Protein AF-A0A7J8PJY9-F1 (afdb_monomer)

Structure (mmCIF, N/CA/C/O backbone):
data_AF-A0A7J8PJY9-F1
#
_entry.id   AF-A0A7J8PJY9-F1
#
loop_
_atom_site.group_PDB
_atom_site.id
_atom_site.type_symbol
_atom_site.label_atom_id
_atom_site.label_alt_id
_atom_site.label_comp_id
_atom_site.label_asym_id
_atom_site.label_entity_id
_atom_site.label_seq_id
_atom_site.pdbx_PDB_ins_code
_atom_site.Cartn_x
_atom_site.Cartn_y
_atom_site.Cartn_z
_atom_site.occupancy
_atom_site.B_iso_or_equiv
_atom_site.auth_seq_id
_atom_site.auth_comp_id
_atom_site.auth_asym_id
_atom_site.auth_atom_id
_atom_site.pdbx_PDB_model_num
ATOM 1 N N . GLU A 1 1 ? 25.429 -1.322 -11.721 1.00 88.75 1 GLU A N 1
ATOM 2 C CA . GLU A 1 1 ? 25.065 -1.631 -10.318 1.00 88.75 1 GLU A CA 1
ATOM 3 C C . GLU A 1 1 ? 23.582 -1.379 -10.077 1.00 88.75 1 GLU A C 1
ATOM 5 O O . GLU A 1 1 ? 23.025 -0.457 -10.670 1.00 88.75 1 GLU A O 1
ATOM 10 N N . LEU A 1 2 ? 22.948 -2.174 -9.213 1.00 94.75 2 LEU A N 1
ATOM 11 C CA . LEU A 1 2 ? 21.602 -1.896 -8.711 1.00 94.75 2 LEU A CA 1
ATOM 12 C C . LEU A 1 2 ? 21.709 -0.971 -7.499 1.00 94.75 2 LEU A C 1
ATOM 14 O O . LEU A 1 2 ? 21.960 -1.412 -6.385 1.00 94.75 2 LEU A O 1
ATOM 18 N N . LYS A 1 3 ? 21.537 0.327 -7.738 1.00 97.00 3 LYS A N 1
ATOM 19 C CA . LYS A 1 3 ? 21.516 1.357 -6.700 1.00 97.00 3 LYS A CA 1
ATOM 20 C C . LYS A 1 3 ? 20.500 2.436 -7.035 1.00 97.00 3 LYS A C 1
ATOM 22 O O . LYS A 1 3 ? 20.013 2.523 -8.167 1.00 97.00 3 LYS A O 1
ATOM 27 N N . ARG A 1 4 ? 20.176 3.266 -6.047 1.00 96.44 4 ARG A N 1
ATOM 28 C CA . ARG A 1 4 ? 19.307 4.425 -6.244 1.00 96.44 4 ARG A CA 1
ATOM 29 C C . ARG A 1 4 ? 19.905 5.338 -7.320 1.00 96.44 4 ARG A C 1
ATOM 31 O O . ARG A 1 4 ? 21.083 5.671 -7.296 1.00 96.44 4 ARG A O 1
ATOM 38 N N . ILE A 1 5 ? 19.082 5.732 -8.291 1.00 97.69 5 ILE A N 1
ATOM 39 C CA . ILE A 1 5 ? 19.477 6.718 -9.304 1.00 97.69 5 ILE A CA 1
ATOM 40 C C . ILE A 1 5 ? 19.376 8.093 -8.655 1.00 97.69 5 ILE A C 1
ATOM 42 O O . ILE A 1 5 ? 18.266 8.530 -8.362 1.00 97.69 5 ILE A O 1
ATOM 46 N N . GLU A 1 6 ? 20.495 8.777 -8.436 1.00 97.56 6 GLU A N 1
ATOM 47 C CA . GLU A 1 6 ? 20.501 10.062 -7.721 1.00 97.56 6 GLU A CA 1
ATOM 48 C C . GLU A 1 6 ? 19.843 11.191 -8.521 1.00 97.56 6 GLU A C 1
ATOM 50 O O . GLU A 1 6 ? 18.964 11.901 -8.015 1.00 97.56 6 GLU A O 1
ATOM 55 N N . ASN A 1 7 ? 20.175 11.290 -9.812 1.00 97.75 7 ASN A N 1
ATOM 56 C CA . ASN A 1 7 ? 19.591 12.288 -10.701 1.00 97.75 7 ASN A CA 1
ATOM 57 C C . ASN A 1 7 ? 18.063 12.104 -10.805 1.00 97.75 7 ASN A C 1
ATOM 59 O O . ASN A 1 7 ? 17.565 11.075 -11.268 1.00 97.75 7 ASN A O 1
ATOM 63 N N . LYS A 1 8 ? 17.313 13.133 -10.387 1.00 96.94 8 LYS A N 1
ATOM 64 C CA . LYS A 1 8 ? 15.844 13.104 -10.298 1.00 96.94 8 LYS A CA 1
ATOM 65 C C . LYS A 1 8 ? 15.169 12.887 -11.659 1.00 96.94 8 LYS A C 1
ATOM 67 O O . LYS A 1 8 ? 14.187 12.149 -11.720 1.00 96.94 8 LYS A O 1
ATOM 72 N N . ILE A 1 9 ? 15.693 13.487 -12.731 1.00 97.50 9 ILE A N 1
ATOM 73 C CA . ILE A 1 9 ? 15.138 13.379 -14.090 1.00 97.50 9 ILE A CA 1
ATOM 74 C C . ILE A 1 9 ? 15.345 11.956 -14.612 1.00 97.50 9 ILE A C 1
ATOM 76 O O . ILE A 1 9 ? 14.380 11.283 -14.981 1.00 97.50 9 ILE A O 1
ATOM 80 N N . ASN A 1 10 ? 16.577 11.446 -14.536 1.00 97.81 10 ASN A N 1
ATOM 81 C CA . ASN A 1 10 ? 16.893 10.083 -14.969 1.00 97.81 10 ASN A CA 1
ATOM 82 C C . ASN A 1 10 ? 16.104 9.046 -14.165 1.00 97.81 10 ASN A C 1
ATOM 84 O O . ASN A 1 10 ? 15.611 8.069 -14.733 1.00 97.81 10 ASN A O 1
ATOM 88 N N . ARG A 1 11 ? 15.926 9.271 -12.857 1.00 97.62 11 ARG A N 1
ATOM 89 C CA . ARG A 1 11 ? 15.110 8.407 -12.001 1.00 97.62 11 ARG A CA 1
ATOM 90 C C . ARG A 1 11 ? 13.643 8.402 -12.432 1.00 97.62 11 ARG A C 1
ATOM 92 O O . ARG A 1 11 ? 13.063 7.325 -12.503 1.00 97.62 11 ARG A O 1
ATOM 99 N N . GLN A 1 12 ? 13.059 9.553 -12.771 1.00 96.94 12 GLN A N 1
ATOM 100 C CA . GLN A 1 12 ? 11.668 9.648 -13.236 1.00 96.94 12 GLN A CA 1
ATOM 101 C C . GLN A 1 12 ? 11.454 8.936 -14.581 1.00 96.94 12 GLN A C 1
ATOM 103 O O . GLN A 1 12 ? 10.492 8.176 -14.744 1.00 96.94 12 GLN A O 1
ATOM 108 N N . VAL A 1 13 ? 12.360 9.152 -15.538 1.00 98.00 13 VAL A N 1
ATOM 109 C CA . VAL A 1 13 ? 12.310 8.491 -16.851 1.00 98.00 13 VAL A CA 1
ATOM 110 C C . VAL A 1 13 ? 12.477 6.981 -16.687 1.00 98.00 13 VAL A C 1
ATOM 112 O O . VAL A 1 13 ? 11.691 6.201 -17.228 1.00 98.00 13 VAL A O 1
ATOM 115 N N . THR A 1 14 ? 13.454 6.559 -15.882 1.00 97.81 14 THR A N 1
ATOM 116 C CA . THR A 1 14 ? 13.718 5.139 -15.622 1.00 97.81 14 THR A CA 1
ATOM 117 C C . THR A 1 14 ? 12.559 4.476 -14.892 1.00 97.81 14 THR A C 1
ATOM 119 O O . THR A 1 14 ? 12.158 3.383 -15.283 1.00 97.81 14 THR A O 1
ATOM 122 N N . PHE A 1 15 ? 11.978 5.135 -13.885 1.00 97.94 15 PHE A N 1
ATOM 123 C CA . PHE A 1 15 ? 10.782 4.657 -13.195 1.00 97.94 15 PHE A CA 1
ATOM 124 C C . PHE A 1 15 ? 9.649 4.414 -14.189 1.00 97.94 15 PHE A C 1
ATOM 126 O O . PHE A 1 15 ? 9.082 3.330 -14.203 1.00 97.94 15 PHE A O 1
ATOM 133 N N . SER A 1 16 ? 9.373 5.373 -15.075 1.00 97.56 16 SER A N 1
ATOM 134 C CA . SER A 1 16 ? 8.286 5.254 -16.053 1.00 97.56 16 SER A CA 1
ATOM 135 C C . SER A 1 16 ? 8.494 4.066 -17.000 1.00 97.56 16 SER A C 1
ATOM 137 O O . SER A 1 16 ? 7.577 3.271 -17.202 1.00 97.56 16 SER A O 1
ATOM 139 N N . LYS A 1 17 ? 9.717 3.892 -17.525 1.00 98.25 17 LYS A N 1
ATOM 140 C CA . LYS A 1 17 ? 10.058 2.767 -18.411 1.00 98.25 17 LYS A CA 1
ATOM 141 C C . LYS A 1 17 ? 10.007 1.421 -17.680 1.00 98.25 17 LYS A C 1
ATOM 143 O O . LYS A 1 17 ? 9.362 0.492 -18.160 1.00 98.25 17 LYS A O 1
ATOM 148 N N . ARG A 1 18 ? 10.647 1.313 -16.510 1.00 98.31 18 ARG A N 1
ATOM 149 C CA . ARG A 1 18 ? 10.712 0.060 -15.737 1.00 98.31 18 ARG A CA 1
ATOM 150 C C . ARG A 1 18 ? 9.358 -0.346 -15.167 1.00 98.31 18 ARG A C 1
ATOM 152 O O . ARG A 1 18 ? 9.021 -1.518 -15.255 1.00 98.31 18 ARG A O 1
ATOM 159 N N . ARG A 1 19 ? 8.565 0.601 -14.656 1.00 98.19 19 ARG A N 1
ATOM 160 C CA . ARG A 1 19 ? 7.188 0.359 -14.196 1.00 98.19 19 ARG A CA 1
ATOM 161 C C . ARG A 1 19 ? 6.347 -0.247 -15.317 1.00 98.19 19 ARG A C 1
ATOM 163 O O . ARG A 1 19 ? 5.706 -1.265 -15.104 1.00 98.19 19 ARG A O 1
ATOM 170 N N . ASN A 1 20 ? 6.387 0.342 -16.515 1.00 98.31 20 ASN A N 1
ATOM 171 C CA . ASN A 1 20 ? 5.645 -0.183 -17.663 1.00 98.31 20 ASN A CA 1
ATOM 172 C C . ASN A 1 20 ? 6.148 -1.573 -18.085 1.00 98.31 20 ASN A C 1
ATOM 174 O O . ASN A 1 20 ? 5.338 -2.444 -18.378 1.00 98.31 20 ASN A O 1
ATOM 178 N N . GLY A 1 21 ? 7.466 -1.800 -18.094 1.00 98.62 21 GLY A N 1
ATOM 179 C CA . GLY A 1 21 ? 8.033 -3.121 -18.378 1.00 98.62 21 GLY A CA 1
ATOM 180 C C . GLY A 1 21 ? 7.618 -4.183 -17.354 1.00 98.62 21 GLY A C 1
ATOM 181 O O . GLY A 1 21 ? 7.290 -5.301 -17.735 1.00 98.62 21 GLY A O 1
ATOM 182 N N . LEU A 1 22 ? 7.575 -3.826 -16.069 1.00 98.56 22 LEU A N 1
ATOM 183 C CA . LEU A 1 22 ? 7.143 -4.721 -14.997 1.00 98.56 22 LEU A CA 1
ATOM 184 C C . LEU A 1 22 ? 5.647 -5.051 -15.095 1.00 98.56 22 LEU A C 1
ATOM 186 O O . LEU A 1 22 ? 5.281 -6.213 -14.974 1.00 98.56 22 LEU A O 1
ATOM 190 N N . LEU A 1 23 ? 4.805 -4.053 -15.387 1.00 98.25 23 LEU A N 1
ATOM 191 C CA . LEU A 1 23 ? 3.371 -4.250 -15.636 1.00 98.25 23 LEU A CA 1
ATOM 192 C C . LEU A 1 23 ? 3.124 -5.211 -16.805 1.00 98.25 23 LEU A C 1
ATOM 194 O O . LEU A 1 23 ? 2.309 -6.119 -16.683 1.00 98.25 23 LEU A O 1
ATOM 198 N N . LYS A 1 24 ? 3.868 -5.058 -17.911 1.00 98.44 24 LYS A N 1
ATOM 199 C CA . LYS A 1 24 ? 3.784 -5.980 -19.055 1.00 98.44 24 LYS A CA 1
ATOM 200 C C . LYS A 1 24 ? 4.140 -7.412 -18.663 1.00 98.44 24 LYS A C 1
ATOM 202 O O . LYS A 1 24 ? 3.397 -8.321 -18.998 1.00 98.44 24 LYS A O 1
ATOM 207 N N . LYS A 1 25 ? 5.216 -7.606 -17.897 1.00 98.62 25 LYS A N 1
ATOM 208 C CA . LYS A 1 25 ? 5.622 -8.940 -17.426 1.00 98.62 25 LYS A CA 1
ATOM 209 C C . LYS A 1 25 ? 4.613 -9.572 -16.471 1.00 98.62 25 LYS A C 1
ATOM 211 O O . LYS A 1 25 ? 4.365 -10.766 -16.569 1.00 98.62 25 LYS A O 1
ATOM 216 N N . ALA A 1 26 ? 4.032 -8.787 -15.564 1.00 98.44 26 ALA A 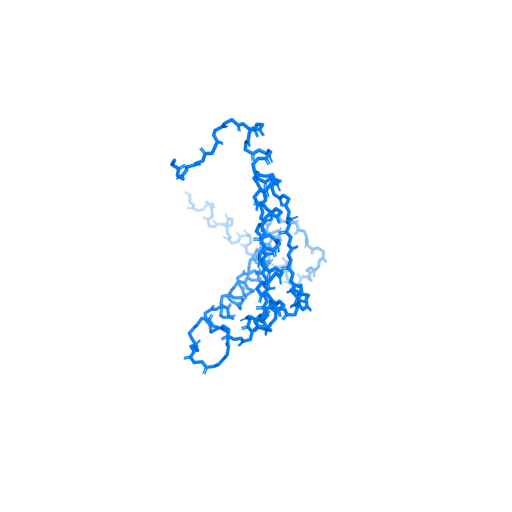N 1
ATOM 217 C CA . ALA A 1 26 ? 2.977 -9.261 -14.669 1.00 98.44 26 ALA A CA 1
ATOM 218 C C . ALA A 1 26 ? 1.742 -9.723 -15.459 1.00 98.44 26 ALA A C 1
ATOM 220 O O . ALA A 1 26 ? 1.188 -10.781 -15.170 1.00 98.44 26 ALA A O 1
ATOM 221 N N . TYR A 1 27 ? 1.363 -8.967 -16.494 1.00 98.19 27 TYR A N 1
ATOM 222 C CA . TYR A 1 27 ? 0.293 -9.346 -17.413 1.00 98.19 27 TYR A CA 1
ATOM 223 C C . TYR A 1 27 ? 0.630 -10.619 -18.203 1.00 98.19 27 TYR A C 1
ATOM 225 O O . TYR A 1 27 ? -0.150 -11.567 -18.177 1.00 98.19 27 TYR A O 1
ATOM 233 N N . GLU A 1 28 ? 1.803 -10.678 -18.840 1.00 98.62 28 GLU A N 1
ATOM 234 C CA . GLU A 1 28 ? 2.280 -11.860 -19.574 1.00 98.62 28 GLU A CA 1
ATOM 235 C C . GLU A 1 28 ? 2.237 -13.115 -18.696 1.00 98.62 28 GLU A C 1
ATOM 237 O O . GLU A 1 28 ? 1.680 -14.124 -19.112 1.00 98.62 28 GLU A O 1
ATOM 242 N N . LEU A 1 29 ? 2.751 -13.041 -17.463 1.00 98.56 29 LEU A N 1
ATOM 243 C CA . LEU A 1 29 ? 2.723 -14.156 -16.515 1.00 98.56 29 LEU A CA 1
ATOM 244 C C . LEU A 1 29 ? 1.293 -14.592 -16.178 1.00 98.56 29 LEU A C 1
ATOM 246 O O . LEU A 1 29 ? 1.016 -15.789 -16.155 1.00 98.56 29 LEU A O 1
ATOM 250 N N . SER A 1 30 ? 0.391 -13.634 -15.934 1.00 98.06 30 SER A N 1
ATOM 251 C CA . SER A 1 30 ? -1.001 -13.956 -15.612 1.00 98.06 30 SER A CA 1
ATOM 252 C C . SER A 1 30 ? -1.701 -14.709 -16.742 1.00 98.06 30 SER A C 1
ATOM 254 O O . SER A 1 30 ? -2.432 -15.655 -16.478 1.00 98.06 30 SER A O 1
ATOM 256 N N . VAL A 1 31 ? -1.423 -14.341 -17.997 1.00 97.88 31 VAL A N 1
ATOM 257 C CA . VAL A 1 31 ? -2.037 -14.964 -19.177 1.00 97.88 31 VAL A CA 1
ATOM 258 C C . VAL A 1 31 ? -1.377 -16.298 -19.519 1.00 97.88 31 VAL A C 1
ATOM 260 O O . VAL A 1 31 ? -2.073 -17.279 -19.755 1.00 97.88 31 VAL A O 1
ATOM 263 N N . LEU A 1 32 ? -0.043 -16.353 -19.560 1.00 98.62 32 LEU A N 1
ATOM 264 C CA . LEU A 1 32 ? 0.695 -17.541 -20.006 1.00 98.62 32 LEU A CA 1
ATOM 265 C C . LEU A 1 32 ? 0.559 -18.724 -19.047 1.00 98.62 32 LEU A C 1
ATOM 267 O O . LEU A 1 32 ? 0.605 -19.869 -19.488 1.00 98.62 32 LEU A O 1
ATOM 271 N N . CYS A 1 33 ? 0.424 -18.446 -17.751 1.00 98.38 33 CYS A N 1
ATOM 272 C CA . CYS A 1 33 ? 0.407 -19.471 -16.712 1.00 98.38 33 CYS A CA 1
ATOM 273 C C . CYS A 1 33 ? -0.950 -19.603 -16.009 1.00 98.38 33 CYS A C 1
ATOM 275 O O . CYS A 1 33 ? -1.012 -20.299 -15.000 1.00 98.38 33 CYS A O 1
ATOM 277 N N . ASP A 1 34 ? -1.992 -18.911 -16.487 1.00 96.56 34 ASP A N 1
ATOM 278 C CA . ASP A 1 34 ? -3.303 -18.815 -15.819 1.00 96.56 34 ASP A CA 1
ATOM 279 C C . ASP A 1 34 ? -3.175 -18.481 -14.317 1.00 96.56 34 ASP A C 1
ATOM 281 O O . ASP A 1 34 ? -3.792 -19.076 -13.432 1.00 96.56 34 ASP A O 1
ATOM 285 N N . ALA A 1 35 ? -2.274 -17.544 -14.013 1.00 96.88 35 ALA A N 1
ATOM 286 C CA . ALA A 1 35 ? -1.927 -17.172 -12.650 1.00 96.88 35 ALA A CA 1
ATOM 287 C C . ALA A 1 35 ? -2.635 -15.875 -12.240 1.00 96.88 35 ALA A C 1
ATOM 289 O O . ALA A 1 35 ? -2.645 -14.879 -12.970 1.00 96.88 35 ALA A O 1
ATOM 290 N N . GLU A 1 36 ? -3.170 -15.837 -11.021 1.00 96.31 36 GLU A N 1
ATOM 291 C CA . GLU A 1 36 ? -3.663 -14.589 -10.442 1.00 96.31 36 GLU A CA 1
ATOM 292 C C . GLU A 1 36 ? -2.485 -13.738 -9.947 1.00 96.31 36 GLU A C 1
ATOM 294 O O . GLU A 1 36 ? -1.693 -14.179 -9.115 1.00 96.31 36 GLU A O 1
ATOM 299 N N . VAL A 1 37 ? -2.351 -12.515 -10.472 1.00 97.31 37 VAL A N 1
ATOM 300 C CA . VAL A 1 37 ? -1.206 -11.633 -10.214 1.00 97.31 37 VAL A CA 1
ATOM 301 C C . VAL A 1 37 ? -1.701 -10.237 -9.852 1.00 97.31 37 VAL A C 1
ATOM 303 O O . VAL A 1 37 ? -2.490 -9.639 -10.586 1.00 97.31 37 VAL A O 1
ATOM 306 N N . ALA A 1 38 ? -1.170 -9.685 -8.758 1.00 97.56 38 ALA A N 1
ATOM 307 C CA . ALA A 1 38 ? -1.333 -8.285 -8.379 1.00 97.56 38 ALA A CA 1
ATOM 308 C C . ALA A 1 38 ? 0.027 -7.594 -8.207 1.00 97.56 38 ALA A C 1
ATOM 310 O O . ALA A 1 38 ? 0.995 -8.186 -7.731 1.00 97.56 38 ALA A O 1
ATOM 311 N N . LEU A 1 39 ? 0.095 -6.321 -8.594 1.00 98.12 39 LEU A N 1
ATOM 312 C CA . LEU A 1 39 ? 1.272 -5.467 -8.480 1.00 98.12 39 LEU A CA 1
ATOM 313 C C . LEU A 1 39 ? 0.852 -4.085 -7.980 1.00 98.12 39 LEU A C 1
ATOM 315 O O . LEU A 1 39 ? 0.001 -3.439 -8.588 1.00 98.12 39 LEU A O 1
ATOM 319 N N . ILE A 1 40 ? 1.492 -3.614 -6.912 1.00 98.19 40 ILE A N 1
ATOM 320 C CA . ILE A 1 40 ? 1.259 -2.300 -6.303 1.00 98.1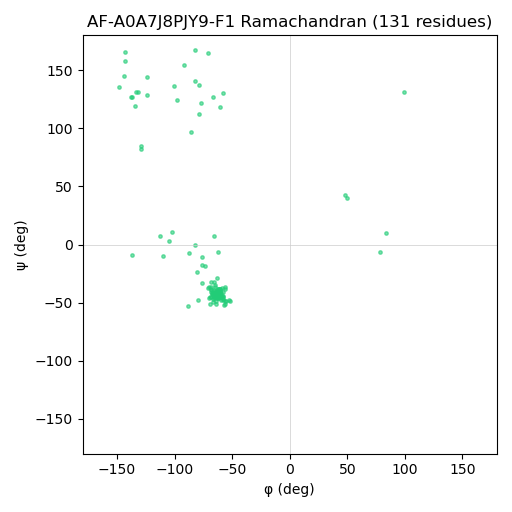9 40 ILE A CA 1
ATOM 321 C C . ILE A 1 40 ? 2.588 -1.545 -6.265 1.00 98.19 40 ILE A C 1
ATOM 323 O O . ILE A 1 40 ? 3.600 -2.068 -5.800 1.00 98.19 40 ILE A O 1
ATOM 327 N N . ILE A 1 41 ? 2.607 -0.310 -6.769 1.00 98.38 41 ILE A N 1
ATOM 328 C CA . ILE A 1 41 ? 3.804 0.533 -6.831 1.00 98.38 41 ILE A CA 1
ATOM 329 C C . ILE A 1 41 ? 3.464 1.942 -6.350 1.00 98.38 41 ILE A C 1
ATOM 331 O O . ILE A 1 41 ? 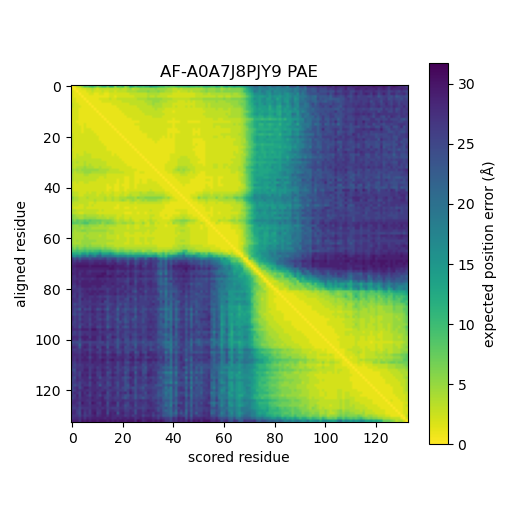2.711 2.670 -6.997 1.00 98.38 41 ILE A O 1
ATOM 335 N N . PHE A 1 42 ? 4.123 2.381 -5.280 1.00 98.12 42 PHE A N 1
ATOM 336 C CA . PHE A 1 42 ? 4.114 3.777 -4.854 1.00 98.12 42 PHE A CA 1
ATOM 337 C C . PHE A 1 42 ? 5.367 4.486 -5.360 1.00 98.12 42 PHE A C 1
ATOM 339 O O . PHE A 1 42 ? 6.499 4.071 -5.111 1.00 98.12 42 PHE A O 1
ATOM 346 N N . SER A 1 43 ? 5.181 5.577 -6.098 1.00 95.69 43 SER A N 1
ATOM 347 C CA . SER A 1 43 ? 6.307 6.435 -6.477 1.00 95.69 43 SER A CA 1
ATOM 348 C C . SER A 1 43 ? 6.848 7.209 -5.273 1.00 95.69 43 SER A C 1
ATOM 350 O O . SER A 1 43 ? 6.150 7.415 -4.284 1.00 95.69 43 SER A O 1
ATOM 352 N N . SER A 1 44 ? 8.051 7.776 -5.396 1.00 92.81 44 SER A N 1
ATOM 353 C CA . SER A 1 44 ? 8.626 8.646 -4.356 1.00 92.81 44 SER A CA 1
ATOM 354 C C . SER A 1 44 ? 7.822 9.930 -4.088 1.00 92.81 44 SER A C 1
ATOM 356 O O . SER A 1 44 ? 8.192 10.697 -3.209 1.00 92.81 44 SER A O 1
ATOM 358 N N . ARG A 1 45 ? 6.783 10.213 -4.887 1.00 91.94 45 ARG A N 1
ATOM 359 C CA . ARG A 1 45 ? 5.834 11.320 -4.685 1.00 91.94 45 ARG A CA 1
ATOM 360 C C . ARG A 1 45 ? 4.496 10.845 -4.097 1.00 91.94 45 ARG A C 1
ATOM 362 O O . ARG A 1 45 ? 3.526 11.586 -4.147 1.00 91.94 45 ARG A O 1
ATOM 369 N N . GLY A 1 46 ? 4.406 9.593 -3.647 1.00 93.88 46 GLY A N 1
ATOM 370 C CA . GLY A 1 46 ? 3.188 9.003 -3.084 1.00 93.88 46 GLY A CA 1
ATOM 371 C C . GLY A 1 46 ? 2.144 8.557 -4.112 1.00 93.88 46 GLY A C 1
ATOM 372 O O . GLY A 1 46 ? 1.169 7.917 -3.742 1.00 93.88 46 GLY A O 1
ATOM 373 N N . LYS A 1 47 ? 2.332 8.831 -5.412 1.00 97.31 47 LYS A N 1
ATOM 374 C CA . LYS A 1 47 ? 1.379 8.384 -6.441 1.00 97.31 47 LYS A CA 1
ATOM 375 C C . LYS A 1 47 ? 1.375 6.857 -6.563 1.00 97.31 47 LYS A C 1
ATOM 377 O O . LYS A 1 47 ? 2.442 6.279 -6.797 1.00 97.31 47 LYS A O 1
ATOM 382 N N . LEU A 1 48 ? 0.180 6.277 -6.458 1.00 97.38 48 LEU A N 1
ATOM 383 C CA . LEU A 1 48 ? -0.127 4.862 -6.646 1.00 97.38 48 LEU A CA 1
ATOM 384 C C . LEU A 1 48 ? -0.201 4.501 -8.136 1.00 97.38 48 LEU A C 1
ATOM 386 O O . LEU A 1 48 ? -0.766 5.238 -8.948 1.00 97.38 48 LEU A O 1
ATOM 390 N N . TYR A 1 49 ? 0.380 3.356 -8.474 1.00 97.88 49 TYR A N 1
ATOM 391 C CA . TYR A 1 49 ? 0.213 2.651 -9.736 1.00 97.88 49 TYR A CA 1
ATOM 392 C C . TYR A 1 49 ? -0.024 1.186 -9.417 1.00 97.88 49 TYR A C 1
ATOM 394 O O . TYR A 1 49 ? 0.741 0.600 -8.652 1.00 97.88 49 TYR A O 1
ATOM 402 N N . GLU A 1 50 ? -1.043 0.594 -10.018 1.00 97.50 50 GLU A N 1
ATOM 403 C CA . GLU A 1 50 ? -1.449 -0.757 -9.666 1.00 97.50 50 GLU A CA 1
ATOM 404 C C . GLU A 1 50 ? -1.916 -1.556 -10.882 1.00 97.50 50 GLU A C 1
ATOM 406 O O . GLU A 1 50 ? -2.273 -0.994 -11.919 1.00 97.50 50 GLU A O 1
ATOM 411 N N . PHE A 1 51 ? -1.872 -2.877 -10.746 1.00 97.75 51 PHE A N 1
ATOM 412 C CA . PHE A 1 51 ? -2.384 -3.843 -11.708 1.00 97.75 51 PHE A CA 1
ATOM 413 C C . PHE A 1 51 ? -2.877 -5.075 -10.960 1.00 97.75 51 PHE A C 1
ATOM 415 O O . PHE A 1 51 ? -2.175 -5.569 -10.083 1.00 97.75 51 PHE A O 1
ATOM 422 N N . GLY A 1 52 ? -4.051 -5.583 -11.326 1.00 96.94 52 GLY A N 1
ATOM 423 C CA . GLY A 1 52 ? -4.556 -6.873 -10.864 1.00 96.94 52 GLY A CA 1
ATOM 424 C C . GLY A 1 52 ? -5.201 -7.608 -12.029 1.00 96.94 52 GLY A C 1
ATOM 425 O O . GLY A 1 52 ? -6.068 -7.034 -12.688 1.00 96.94 52 GLY A O 1
ATOM 426 N N . SER A 1 53 ? -4.790 -8.850 -12.290 1.00 96.12 53 SER A N 1
ATOM 427 C CA . SER A 1 53 ? -5.287 -9.624 -13.438 1.00 96.12 53 SER A CA 1
ATOM 428 C C . SER A 1 53 ? -6.780 -9.967 -13.331 1.00 96.12 53 SER A C 1
ATOM 430 O O . SER A 1 53 ? -7.480 -9.968 -14.338 1.00 96.12 53 SER A O 1
ATOM 432 N N . SER A 1 54 ? -7.290 -10.168 -12.112 1.00 92.75 54 SER A N 1
ATOM 433 C CA . SER A 1 54 ? -8.710 -10.403 -11.792 1.00 92.75 54 SER A CA 1
ATOM 434 C C . SER A 1 54 ? -9.404 -9.175 -11.167 1.00 92.75 54 SER A C 1
ATOM 436 O O . SER A 1 54 ? -10.585 -9.230 -10.808 1.00 92.75 54 SER A O 1
ATOM 438 N N . GLY A 1 55 ? -8.680 -8.054 -11.054 1.00 94.12 55 GLY A N 1
ATOM 439 C CA . GLY A 1 55 ? -9.057 -6.861 -10.295 1.00 94.12 55 GLY A CA 1
ATOM 440 C C . GLY A 1 55 ? -8.390 -6.808 -8.916 1.00 94.12 55 GLY A C 1
ATOM 441 O O . GLY A 1 55 ? -8.444 -7.764 -8.147 1.00 94.12 55 GLY A O 1
ATOM 442 N N . MET A 1 56 ? -7.793 -5.657 -8.583 1.00 95.44 56 MET A N 1
ATOM 443 C CA . MET A 1 56 ? -6.977 -5.468 -7.372 1.00 95.44 56 MET A CA 1
ATOM 444 C C . MET A 1 56 ? -7.690 -5.906 -6.085 1.00 95.44 56 MET A C 1
ATOM 446 O O . MET A 1 56 ? -7.133 -6.667 -5.299 1.00 95.44 56 MET A O 1
ATOM 450 N N . SER A 1 57 ? -8.939 -5.478 -5.887 1.00 93.56 57 SER A N 1
ATOM 451 C CA . SER A 1 57 ? -9.708 -5.811 -4.683 1.00 93.56 57 SER A CA 1
ATOM 452 C C . SER A 1 57 ? -9.924 -7.315 -4.512 1.00 93.56 57 SER A C 1
ATOM 454 O O . SER A 1 57 ? -9.812 -7.808 -3.396 1.00 93.56 57 SER A O 1
ATOM 456 N N . LYS A 1 58 ? -10.176 -8.053 -5.604 1.00 93.50 58 LYS A N 1
ATOM 457 C CA . LYS A 1 58 ? -10.399 -9.505 -5.547 1.00 93.50 58 LYS A CA 1
ATOM 458 C C . LYS A 1 58 ? -9.122 -10.247 -5.174 1.00 93.50 58 LYS A C 1
ATOM 460 O O . LYS A 1 58 ? -9.150 -11.105 -4.296 1.00 93.50 58 LYS A O 1
ATOM 465 N N . THR A 1 59 ? -7.998 -9.877 -5.788 1.00 93.62 59 THR A N 1
ATOM 466 C CA . THR A 1 59 ? -6.707 -10.495 -5.466 1.00 93.62 59 THR A CA 1
ATOM 467 C C . THR A 1 59 ? -6.273 -10.181 -4.037 1.00 93.62 59 THR A C 1
ATOM 469 O O . THR A 1 59 ? -5.777 -11.069 -3.348 1.00 93.62 59 THR A O 1
ATOM 472 N N . LEU A 1 60 ? -6.498 -8.953 -3.554 1.00 93.75 60 LEU A N 1
ATOM 473 C CA . LEU A 1 60 ? -6.216 -8.587 -2.162 1.00 93.75 60 LEU A CA 1
ATOM 474 C C . LEU A 1 60 ? -7.107 -9.340 -1.171 1.00 93.75 60 LEU A C 1
ATOM 476 O O . LEU A 1 60 ? -6.604 -9.820 -0.161 1.00 93.75 60 LEU A O 1
ATOM 480 N N . GLU A 1 61 ? -8.397 -9.493 -1.465 1.00 90.56 61 GLU A N 1
ATOM 481 C CA . GLU A 1 61 ? -9.312 -10.279 -0.635 1.00 90.56 61 GLU A CA 1
ATOM 482 C C . GLU A 1 61 ? -8.902 -11.760 -0.596 1.00 90.56 61 GLU A C 1
ATOM 484 O O . GLU A 1 61 ? -8.876 -12.374 0.471 1.00 90.56 61 GLU A O 1
ATOM 489 N N . ARG A 1 62 ? -8.511 -12.339 -1.740 1.00 89.12 62 ARG A N 1
ATOM 490 C CA . ARG A 1 62 ? -7.984 -13.710 -1.807 1.00 89.12 62 ARG A CA 1
ATOM 491 C C . ARG A 1 62 ? -6.686 -13.853 -1.012 1.00 89.12 62 ARG A C 1
ATOM 493 O O . ARG A 1 62 ? -6.562 -14.803 -0.246 1.00 89.12 62 ARG A O 1
ATOM 500 N N . TYR A 1 63 ? -5.754 -12.908 -1.156 1.00 88.94 63 TYR A N 1
ATOM 501 C CA . TYR A 1 63 ? -4.513 -12.869 -0.378 1.00 88.94 63 TYR A CA 1
ATOM 502 C C . TYR A 1 63 ? -4.808 -12.815 1.120 1.00 88.94 63 TYR A C 1
ATOM 504 O O . TYR A 1 63 ? -4.261 -13.612 1.873 1.00 88.94 63 TYR A O 1
ATOM 512 N N . GLN A 1 64 ? -5.728 -11.943 1.543 1.00 86.81 64 GLN A N 1
ATOM 513 C CA . GLN A 1 64 ? -6.163 -11.868 2.932 1.00 86.81 64 GLN A CA 1
ATOM 514 C C . GLN A 1 64 ? -6.701 -13.223 3.406 1.00 86.81 64 GLN A C 1
ATOM 516 O O . GLN A 1 64 ? -6.207 -13.767 4.383 1.00 86.81 64 GLN A O 1
ATOM 521 N N . ARG A 1 65 ? -7.633 -13.844 2.682 1.00 81.94 65 ARG A N 1
ATOM 522 C CA . ARG A 1 65 ? -8.173 -15.157 3.072 1.00 81.94 65 ARG A CA 1
ATOM 523 C C . ARG A 1 65 ? -7.089 -16.239 3.190 1.00 81.94 65 ARG A C 1
ATOM 525 O O . ARG A 1 65 ? -7.123 -17.016 4.139 1.00 81.94 65 ARG A O 1
ATOM 532 N N . CYS A 1 66 ? -6.121 -16.273 2.270 1.00 77.25 66 CYS A N 1
ATOM 533 C CA . CYS A 1 66 ? -5.011 -17.236 2.287 1.00 77.25 66 CYS A CA 1
ATOM 534 C C . CYS A 1 66 ? -3.987 -16.975 3.402 1.00 77.25 66 CYS A C 1
ATOM 536 O O . CYS A 1 66 ? -3.451 -17.923 3.965 1.00 77.25 66 CYS A O 1
ATOM 538 N N . CYS A 1 67 ? -3.693 -15.712 3.707 1.00 68.75 67 CYS A N 1
ATOM 539 C CA . CYS A 1 67 ? -2.755 -15.344 4.768 1.00 68.75 67 CYS A CA 1
ATOM 540 C C . CYS A 1 67 ? -3.384 -15.392 6.160 1.00 68.75 67 CYS A C 1
ATOM 542 O O . CYS A 1 67 ? -2.654 -15.525 7.138 1.00 68.75 67 CYS A O 1
ATOM 544 N N . PHE A 1 68 ? -4.709 -15.275 6.249 1.00 57.44 68 PHE A N 1
ATOM 545 C CA . PHE A 1 68 ? -5.418 -15.135 7.513 1.00 57.44 68 PHE A CA 1
ATOM 546 C C . PHE A 1 68 ? -6.257 -16.382 7.890 1.00 57.44 68 PHE A C 1
ATOM 548 O O . PHE A 1 68 ? -6.580 -16.530 9.050 1.00 57.44 68 PHE A O 1
ATOM 555 N N . THR A 1 69 ? -6.479 -17.397 7.033 1.00 54.19 69 THR A N 1
ATOM 556 C CA . THR A 1 69 ? -7.142 -18.669 7.459 1.00 54.19 69 THR A CA 1
ATOM 557 C C . THR A 1 69 ? -6.589 -19.940 6.773 1.00 54.19 69 THR A C 1
ATOM 559 O O . THR A 1 69 ? -6.333 -19.877 5.571 1.00 54.19 69 THR A O 1
ATOM 562 N N . PRO A 1 70 ? -6.489 -21.140 7.413 1.00 49.25 70 PRO A N 1
ATOM 563 C CA . PRO A 1 70 ? -6.385 -21.503 8.830 1.00 49.25 70 PRO A CA 1
ATOM 564 C C . PRO A 1 70 ? -5.188 -22.465 9.082 1.00 49.25 70 PRO A C 1
ATOM 566 O O . PRO A 1 70 ? -5.351 -23.685 9.133 1.00 49.25 70 PRO A O 1
ATOM 569 N N . GLN A 1 71 ? -3.973 -21.944 9.259 1.00 52.09 71 GLN A N 1
ATOM 570 C CA . GLN A 1 71 ? -2.917 -22.694 9.966 1.00 52.09 71 GLN A CA 1
ATOM 571 C C . GLN A 1 71 ? -2.102 -21.860 10.957 1.00 52.09 71 GLN A C 1
ATOM 573 O O . GLN A 1 71 ? -1.405 -22.450 11.776 1.00 52.09 71 GLN A O 1
ATOM 578 N N . ASP A 1 72 ? -2.256 -20.533 10.987 1.00 48.50 72 ASP A N 1
ATOM 579 C CA . ASP A 1 72 ? -1.541 -19.698 11.952 1.00 48.50 72 ASP A CA 1
ATOM 580 C C . ASP A 1 72 ? -2.501 -18.758 12.697 1.00 48.50 72 ASP A C 1
ATOM 582 O O . ASP A 1 72 ? -2.709 -17.595 12.365 1.00 48.50 72 ASP A O 1
ATOM 586 N N . ASN A 1 73 ? -3.130 -19.324 13.728 1.00 51.25 73 ASN A N 1
ATOM 587 C CA . ASN A 1 73 ? -4.097 -18.705 14.646 1.00 51.25 73 ASN A CA 1
ATOM 588 C C . ASN A 1 73 ? -3.502 -17.586 15.539 1.00 51.25 73 ASN A C 1
ATOM 590 O O . ASN A 1 73 ? -4.155 -17.139 16.490 1.00 51.25 73 ASN A O 1
ATOM 594 N N . SER A 1 74 ? -2.250 -17.187 15.304 1.00 54.53 74 SER A N 1
ATOM 595 C CA . SER A 1 74 ? -1.486 -16.251 16.131 1.00 54.53 74 SER A CA 1
ATOM 596 C C . SER A 1 74 ? -1.718 -14.796 15.705 1.00 54.53 74 SER A C 1
ATOM 598 O O . SER A 1 74 ? -2.168 -13.981 16.512 1.00 54.53 74 SER A O 1
ATOM 600 N N . LEU A 1 75 ? -1.529 -14.482 14.421 1.00 51.25 75 LEU A N 1
ATOM 601 C CA . LEU A 1 75 ? -1.538 -13.104 13.920 1.00 51.25 75 LEU A CA 1
ATOM 602 C C . LEU A 1 75 ? -2.945 -12.492 13.807 1.00 51.25 75 LEU A C 1
ATOM 604 O O . LEU A 1 75 ? -3.113 -11.294 14.041 1.00 51.25 75 LEU A O 1
ATOM 608 N N . GLU A 1 76 ? -3.971 -13.291 13.489 1.00 50.50 76 GLU A N 1
ATOM 609 C CA . GLU A 1 76 ? -5.372 -12.840 13.523 1.00 50.50 76 GLU A CA 1
ATOM 610 C C . GLU A 1 76 ? -5.806 -12.506 14.947 1.00 50.50 76 GLU A C 1
ATOM 612 O O . GLU A 1 76 ? -6.439 -11.481 15.177 1.00 50.50 76 GLU A O 1
ATOM 617 N N . ARG A 1 77 ? -5.427 -13.337 15.924 1.00 53.25 77 ARG A N 1
ATOM 618 C CA . ARG A 1 77 ? -5.737 -13.084 17.329 1.00 53.25 77 ARG A CA 1
ATOM 619 C C . ARG A 1 77 ? -5.028 -11.826 17.801 1.00 53.25 77 ARG A C 1
ATOM 621 O O . ARG A 1 77 ? -5.666 -10.999 18.428 1.00 53.25 77 ARG A O 1
ATOM 628 N N . GLU A 1 78 ? -3.763 -11.630 17.449 1.00 57.53 78 GLU A N 1
ATOM 629 C CA . GLU A 1 78 ? -3.021 -10.412 17.784 1.00 57.53 78 GLU A CA 1
ATOM 630 C C . GLU A 1 78 ? -3.576 -9.165 17.096 1.00 57.53 78 GLU A C 1
ATOM 632 O O . GLU A 1 78 ? -3.737 -8.142 17.751 1.00 57.53 78 GLU A O 1
ATOM 637 N N . THR A 1 79 ? -3.935 -9.239 15.814 1.00 60.88 79 THR A N 1
ATOM 638 C CA . THR A 1 79 ? -4.480 -8.095 15.069 1.00 60.88 79 THR A CA 1
ATOM 639 C C . THR A 1 79 ? -5.887 -7.750 15.554 1.00 60.88 79 THR A C 1
ATOM 641 O O . THR A 1 79 ? -6.169 -6.590 15.846 1.00 60.88 79 THR A O 1
ATOM 644 N N . GLN A 1 80 ? -6.760 -8.746 15.724 1.00 65.12 80 GLN A N 1
ATOM 645 C CA . GLN A 1 80 ? -8.103 -8.572 16.279 1.00 65.12 80 GLN A CA 1
ATOM 646 C C . GLN A 1 80 ? -8.037 -8.083 17.733 1.00 65.12 80 GLN A C 1
ATOM 648 O O . GLN A 1 80 ? -8.766 -7.161 18.099 1.00 65.12 80 GLN A O 1
ATOM 653 N N . ASN A 1 81 ? -7.131 -8.635 18.549 1.00 71.62 81 ASN A N 1
ATOM 654 C CA . ASN A 1 81 ? -6.871 -8.156 19.906 1.00 71.62 81 ASN 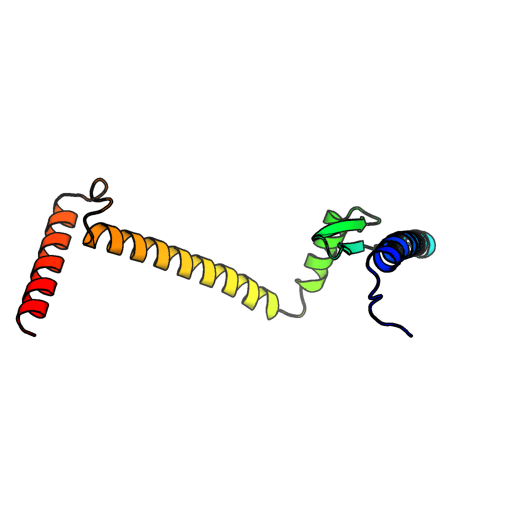A CA 1
ATOM 655 C C . ASN A 1 81 ? -6.364 -6.718 19.878 1.00 71.62 81 ASN A C 1
ATOM 657 O O . ASN A 1 81 ? -6.854 -5.905 20.644 1.00 71.62 81 ASN A O 1
ATOM 661 N N . TRP A 1 82 ? -5.440 -6.367 18.986 1.00 76.31 82 TRP A N 1
ATOM 662 C CA . TRP A 1 82 ? -4.921 -5.009 18.873 1.00 76.31 82 TRP A CA 1
ATOM 663 C C . TRP A 1 82 ? -6.013 -4.022 18.469 1.00 76.31 82 TRP A C 1
ATOM 665 O O . TRP A 1 82 ? -6.153 -2.982 19.104 1.00 76.31 82 TRP A O 1
ATOM 675 N N . TYR A 1 83 ? -6.859 -4.360 17.493 1.00 75.44 83 TYR A N 1
ATOM 676 C CA . TYR A 1 83 ? -8.027 -3.547 17.148 1.00 75.44 83 TYR A CA 1
ATOM 677 C C . TYR A 1 83 ? -8.990 -3.395 18.332 1.00 75.44 83 TYR A C 1
ATOM 679 O O . TYR A 1 83 ? -9.483 -2.291 18.584 1.00 75.44 83 TYR A O 1
ATOM 687 N N . GLN A 1 84 ? -9.236 -4.464 19.092 1.00 79.56 84 GLN A N 1
ATOM 688 C CA . GLN A 1 84 ? -10.057 -4.403 20.302 1.00 79.56 84 GLN A CA 1
ATOM 689 C C . GLN A 1 84 ? -9.408 -3.543 21.393 1.00 79.56 84 GLN A C 1
ATOM 691 O O . GLN A 1 84 ? -10.094 -2.721 21.995 1.00 79.56 84 GLN A O 1
ATOM 696 N N . GLU A 1 85 ? -8.106 -3.677 21.631 1.00 85.38 85 GLU A N 1
ATOM 697 C CA . GLU A 1 85 ? -7.359 -2.902 22.623 1.00 85.38 85 GLU A CA 1
ATOM 698 C C . GLU A 1 85 ? -7.280 -1.425 22.236 1.00 85.38 85 GLU A C 1
ATOM 700 O O . GLU A 1 85 ? -7.555 -0.565 23.069 1.00 85.38 85 GLU A O 1
ATOM 705 N N . VAL A 1 86 ? -7.030 -1.106 20.964 1.00 88.06 86 VAL A N 1
ATOM 706 C CA . VAL A 1 86 ? -7.082 0.267 20.439 1.00 88.06 86 VAL A CA 1
ATOM 707 C C . VAL A 1 86 ? -8.480 0.855 20.613 1.00 88.06 86 VAL A C 1
ATOM 709 O O . VAL A 1 86 ? -8.615 1.998 21.045 1.00 88.06 86 VAL A O 1
ATOM 712 N N . THR A 1 87 ? -9.532 0.077 20.347 1.00 87.50 87 THR A N 1
ATOM 713 C CA . THR A 1 87 ? -10.919 0.529 20.529 1.00 87.50 87 THR A CA 1
ATOM 714 C C . THR A 1 87 ? -11.237 0.778 22.006 1.00 87.50 87 THR A C 1
ATOM 716 O O . THR A 1 87 ? -11.780 1.830 22.352 1.00 87.50 87 THR A O 1
ATOM 719 N N . LYS A 1 88 ? -10.844 -0.136 22.904 1.00 93.12 88 LYS A N 1
ATOM 720 C CA . LYS A 1 88 ? -10.998 0.030 24.359 1.00 93.12 88 LYS A CA 1
ATOM 721 C C . LYS A 1 88 ? -10.219 1.240 24.869 1.00 93.12 88 LYS A C 1
ATOM 723 O O . LYS A 1 88 ? -10.739 2.004 25.681 1.00 93.12 88 LYS A O 1
ATOM 728 N N . LEU A 1 89 ? -8.983 1.424 24.406 1.00 95.06 89 LEU A N 1
ATOM 729 C CA . LEU A 1 89 ? -8.126 2.529 24.818 1.00 95.06 89 LEU A CA 1
ATOM 730 C C . LEU A 1 89 ? -8.683 3.866 24.332 1.00 95.06 89 LEU A C 1
ATOM 732 O O . LEU A 1 89 ? -8.727 4.818 25.105 1.00 95.06 89 LEU A O 1
ATOM 736 N N . LYS A 1 90 ? -9.186 3.920 23.095 1.00 94.75 90 LYS A N 1
ATOM 737 C CA . LYS A 1 90 ? -9.852 5.102 22.546 1.00 94.75 90 LYS A CA 1
ATOM 738 C C . LYS A 1 90 ? -11.099 5.471 23.349 1.00 94.75 90 LYS A C 1
ATOM 740 O O . LYS A 1 90 ? -11.243 6.626 23.730 1.00 94.75 90 LYS A O 1
ATOM 745 N N . ALA A 1 91 ? -11.945 4.498 23.690 1.00 94.75 91 ALA A N 1
ATOM 746 C CA . ALA A 1 91 ? -13.118 4.741 24.531 1.00 94.75 91 ALA A CA 1
ATOM 747 C C . ALA A 1 91 ? -12.731 5.267 25.927 1.00 94.75 91 ALA A C 1
ATOM 749 O O . ALA A 1 91 ? -13.315 6.237 26.409 1.00 94.75 91 ALA A O 1
ATOM 750 N N . LYS A 1 92 ? -11.703 4.678 26.561 1.00 95.94 92 LYS A N 1
ATOM 751 C CA . LYS A 1 92 ? -11.165 5.172 27.841 1.00 95.94 92 LYS A CA 1
ATOM 752 C C . LYS A 1 92 ? -10.643 6.601 27.719 1.00 95.94 92 LYS A C 1
ATOM 754 O O . LYS A 1 92 ? -10.954 7.420 28.577 1.00 95.94 92 LYS A O 1
ATOM 759 N N . TYR A 1 93 ? -9.883 6.895 26.667 1.00 96.44 93 TYR A N 1
ATOM 760 C CA . TYR A 1 93 ? -9.353 8.229 26.401 1.00 96.44 93 TYR A CA 1
ATOM 761 C C . TYR A 1 93 ? -10.476 9.254 26.231 1.00 96.44 93 TYR A C 1
ATOM 763 O O . TYR A 1 93 ? -10.452 10.288 26.885 1.00 96.44 93 TYR A O 1
ATOM 771 N N . GLU A 1 94 ? -11.497 8.949 25.430 1.00 95.88 94 GLU A N 1
ATOM 772 C CA . GLU A 1 94 ? -12.631 9.849 25.211 1.00 95.88 94 GLU A CA 1
ATOM 773 C C . GLU A 1 94 ? -13.419 10.125 26.497 1.00 95.88 94 GLU A C 1
ATOM 775 O O . GLU A 1 94 ? -13.863 11.255 26.712 1.00 95.88 94 GLU A O 1
ATOM 780 N N . THR A 1 95 ? -13.593 9.118 27.359 1.00 94.56 95 THR A N 1
ATOM 781 C CA . T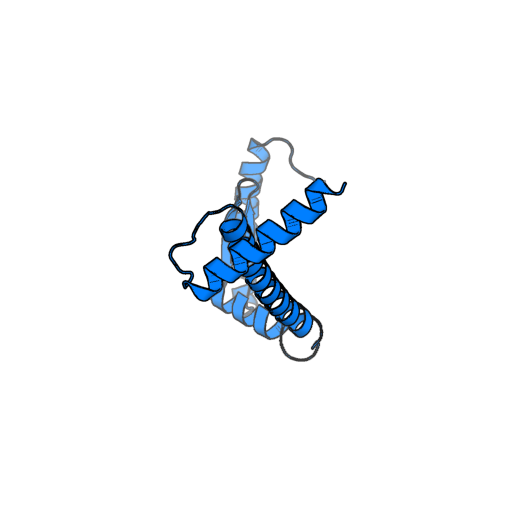HR A 1 95 ? -14.212 9.308 28.677 1.00 94.56 95 THR A CA 1
ATOM 782 C C . THR A 1 95 ? -13.332 10.170 29.577 1.00 94.56 95 THR A C 1
ATOM 784 O O . THR A 1 95 ? -13.828 11.127 30.163 1.00 94.56 95 THR A O 1
ATOM 787 N N . LEU A 1 96 ? -12.028 9.889 29.650 1.00 95.56 96 LEU A N 1
ATOM 788 C CA . LEU A 1 96 ? -11.098 10.648 30.490 1.00 95.56 96 LEU A CA 1
ATOM 789 C C . LEU A 1 96 ? -10.995 12.110 30.039 1.00 95.56 96 LEU A C 1
ATOM 791 O O . LEU A 1 96 ? -11.030 13.022 30.860 1.00 95.56 96 LEU A O 1
ATOM 795 N N . GLN A 1 97 ? -10.946 12.336 28.727 1.00 96.44 97 GLN A N 1
ATOM 796 C CA . GLN A 1 97 ? -10.931 13.661 28.118 1.00 96.44 97 GLN A CA 1
ATOM 797 C C . GLN A 1 97 ? -12.242 14.419 28.370 1.00 96.44 97 GLN A C 1
ATOM 799 O O . GLN A 1 97 ? -12.221 15.632 28.564 1.00 96.44 97 GLN A O 1
ATOM 804 N N . ARG A 1 98 ? -13.394 13.733 28.382 1.00 94.38 98 ARG A N 1
ATOM 805 C CA . ARG A 1 98 ? -14.674 14.335 28.800 1.00 94.38 98 ARG A CA 1
ATOM 806 C C . ARG A 1 98 ? -14.640 14.750 30.268 1.00 94.38 98 ARG A C 1
ATOM 808 O O . ARG A 1 98 ? -14.958 15.890 30.577 1.00 94.38 98 ARG A O 1
ATOM 815 N N . THR A 1 99 ? -14.189 13.872 31.162 1.00 91.94 99 THR A N 1
ATOM 816 C CA . THR A 1 99 ? -14.069 14.201 32.590 1.00 91.94 99 THR A CA 1
ATOM 817 C C . THR A 1 99 ? -13.106 15.364 32.834 1.00 91.94 99 THR A C 1
ATOM 819 O O . THR A 1 99 ? -13.416 16.245 33.630 1.00 91.94 99 THR A O 1
ATOM 822 N N . GLN A 1 100 ? -11.971 15.409 32.130 1.00 94.38 100 GLN A N 1
ATOM 823 C CA . GLN A 1 100 ? -11.025 16.523 32.214 1.00 94.38 100 GLN A CA 1
ATOM 824 C C . GLN A 1 100 ? -11.673 17.850 31.806 1.00 94.38 100 GLN A C 1
ATOM 826 O O . GLN A 1 100 ? -11.515 18.834 32.520 1.00 94.38 100 GLN A O 1
ATOM 831 N N . ARG A 1 101 ? -12.427 17.871 30.700 1.00 95.38 101 ARG A N 1
ATOM 832 C CA . ARG A 1 101 ? -13.176 19.059 30.265 1.00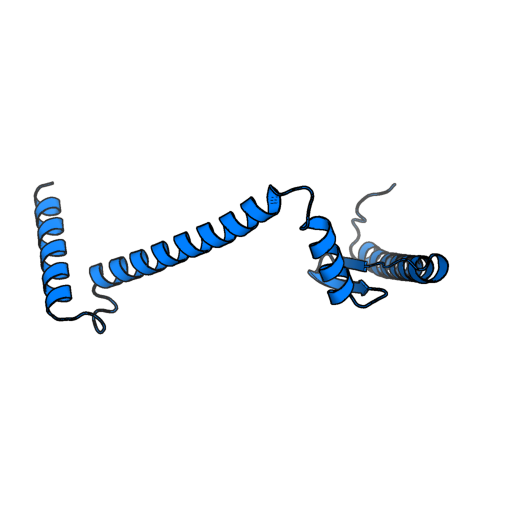 95.38 101 ARG A CA 1
ATOM 833 C C . ARG A 1 101 ? -14.162 19.525 31.329 1.00 95.38 101 ARG A C 1
ATOM 835 O O . ARG A 1 101 ? -14.119 20.688 31.710 1.00 95.38 101 ARG A O 1
ATOM 842 N N . HIS A 1 102 ? -14.949 18.609 31.897 1.00 94.31 102 HIS A N 1
ATOM 843 C CA . HIS A 1 102 ? -15.874 18.954 32.979 1.00 94.31 102 HIS A CA 1
ATOM 844 C C . HIS A 1 102 ? -15.140 19.564 34.185 1.00 94.31 102 HIS A C 1
ATOM 846 O O . HIS A 1 102 ? -15.568 20.589 34.706 1.00 94.31 102 HIS A O 1
ATOM 852 N N . LEU A 1 103 ? -14.005 18.991 34.604 1.00 90.62 103 LEU A N 1
ATOM 853 C CA . LEU A 1 103 ? -13.190 19.530 35.705 1.00 90.62 103 LEU A CA 1
ATOM 854 C C . LEU A 1 103 ? -12.608 20.920 35.405 1.00 90.62 103 LEU A C 1
ATOM 856 O O . LEU A 1 103 ? -12.389 21.696 36.331 1.00 90.62 103 LEU A O 1
ATOM 860 N N . LEU A 1 104 ? -12.370 21.239 34.131 1.00 92.81 104 LEU A N 1
ATOM 861 C CA . LEU A 1 104 ? -11.958 22.568 33.669 1.00 92.81 104 LEU A CA 1
ATOM 862 C C . LEU A 1 104 ? -13.141 23.540 33.499 1.00 92.81 104 LEU A C 1
ATOM 864 O O . LEU A 1 104 ? -12.931 24.698 33.148 1.00 92.81 104 LEU A O 1
ATOM 868 N N . GLY A 1 105 ? -14.371 23.092 33.765 1.00 91.81 105 GLY A N 1
ATOM 869 C CA . GLY A 1 105 ? -15.593 23.884 33.614 1.00 91.81 105 GLY A CA 1
ATOM 870 C C . GLY A 1 105 ? -16.162 23.906 32.192 1.00 91.81 105 GLY A C 1
ATOM 871 O O . GLY A 1 105 ? -17.074 24.682 31.910 1.00 91.81 105 GLY A O 1
ATOM 872 N N . GLU A 1 106 ? -15.650 23.067 31.293 1.00 94.69 106 GLU A N 1
ATOM 873 C CA . GLU A 1 106 ? -16.113 22.928 29.911 1.00 94.69 106 GLU A CA 1
ATOM 874 C C . GLU A 1 106 ? -17.193 21.834 29.790 1.00 94.69 106 GLU A C 1
ATOM 876 O O . GLU A 1 106 ? -17.237 20.898 30.586 1.00 94.69 106 GLU A O 1
ATOM 881 N N . ASP A 1 107 ? -18.061 21.931 28.775 1.00 91.44 107 ASP A N 1
ATOM 882 C CA . ASP A 1 107 ? -19.093 20.929 28.440 1.00 91.44 107 ASP A CA 1
ATOM 883 C C . ASP A 1 107 ? -19.970 20.457 29.615 1.00 91.44 107 ASP A C 1
ATOM 885 O O . ASP A 1 107 ? -20.330 19.289 29.714 1.00 91.44 107 ASP A O 1
ATOM 889 N N . LEU A 1 108 ? -20.367 21.372 30.502 1.00 92.06 108 LEU A N 1
ATOM 890 C CA . LEU A 1 108 ? -21.212 21.048 31.661 1.00 92.06 108 LEU A CA 1
ATOM 891 C C . LEU A 1 108 ? -22.694 20.819 31.310 1.00 92.06 108 LEU A C 1
ATOM 893 O O . LEU A 1 108 ? -23.427 20.233 32.100 1.00 92.06 108 LEU A O 1
ATOM 897 N N . GLY A 1 109 ? -23.145 21.267 30.134 1.00 91.56 109 GLY A N 1
ATOM 898 C CA . GLY A 1 109 ? -24.551 21.202 29.706 1.00 91.56 109 GLY A CA 1
ATOM 899 C C . GLY A 1 109 ? -25.199 19.803 29.710 1.00 91.56 109 GLY A C 1
ATOM 900 O O . GLY A 1 109 ? -26.376 19.709 30.048 1.00 91.56 109 GLY A O 1
ATOM 901 N N . PRO A 1 110 ? -24.484 18.714 29.365 1.00 91.31 110 PRO A N 1
ATOM 902 C CA . PRO A 1 110 ? -25.014 17.351 29.431 1.00 91.31 110 PRO A CA 1
ATOM 903 C C . PRO A 1 110 ? -25.102 16.747 30.842 1.00 91.31 110 PRO A C 1
ATOM 905 O O . PRO A 1 110 ? -25.682 15.672 30.983 1.00 91.31 110 PRO A O 1
ATOM 908 N N . LEU A 1 111 ? -24.509 17.374 31.866 1.00 91.94 111 LEU A N 1
ATOM 909 C CA . LEU A 1 111 ? -24.509 16.852 33.235 1.00 91.94 111 LEU A CA 1
ATOM 910 C C . LEU A 1 111 ? -25.806 17.210 33.959 1.00 91.94 111 LEU A C 1
ATOM 912 O O . LEU A 1 111 ? -26.311 18.328 33.864 1.00 91.94 111 LEU A O 1
ATOM 916 N N . ASN A 1 112 ? -26.325 16.274 34.747 1.00 95.19 112 ASN A N 1
ATOM 917 C CA . ASN A 1 112 ? -27.450 16.562 35.630 1.00 95.19 112 ASN A CA 1
ATOM 918 C C . ASN A 1 112 ? -26.989 17.217 36.948 1.00 95.19 112 ASN A C 1
ATOM 920 O O . ASN A 1 112 ? -25.811 17.214 37.304 1.00 95.19 112 ASN A O 1
ATOM 924 N N . VAL A 1 113 ? -27.943 17.754 37.717 1.00 94.75 113 VAL A N 1
ATOM 925 C CA . VAL A 1 113 ? -27.666 18.477 38.975 1.00 94.75 113 VAL A CA 1
ATOM 926 C C . VAL A 1 113 ? -26.862 17.633 39.971 1.00 94.75 113 VAL A C 1
ATOM 928 O O . VAL A 1 113 ? -25.959 18.145 40.628 1.00 94.75 113 VAL A O 1
ATOM 931 N N . LYS A 1 114 ? -27.147 16.330 40.063 1.00 96.00 114 LYS A N 1
ATOM 932 C CA . LYS A 1 114 ? -26.447 15.422 40.979 1.00 96.00 114 LYS A CA 1
ATOM 933 C C . LYS A 1 114 ? -24.993 15.204 40.550 1.00 96.00 114 LYS A C 1
ATOM 935 O O . LYS A 1 114 ? -24.104 15.127 41.395 1.00 96.00 114 LYS A O 1
ATOM 940 N N . GLU A 1 115 ? -24.746 15.110 39.248 1.00 93.81 115 GLU A N 1
ATOM 941 C CA . GLU A 1 115 ? -23.401 14.990 38.683 1.00 93.81 115 GLU A CA 1
ATOM 942 C C . GLU A 1 115 ? -22.588 16.277 38.866 1.00 93.81 115 GLU A C 1
ATOM 944 O O . GLU A 1 115 ? -21.414 16.194 39.227 1.00 93.81 115 GLU A O 1
ATOM 949 N N . LEU A 1 116 ? -23.213 17.450 38.711 1.00 94.12 116 LEU A N 1
ATOM 950 C CA . LEU A 1 116 ? -22.577 18.750 38.960 1.00 94.12 116 LEU A CA 1
ATOM 951 C C . LEU A 1 116 ? -22.182 18.929 40.432 1.00 94.12 116 LEU A C 1
ATOM 953 O O . LEU A 1 116 ? -21.045 19.295 40.714 1.00 94.12 116 LEU A O 1
ATOM 957 N N . GLN A 1 117 ? -23.064 18.585 41.374 1.00 95.56 117 GLN A N 1
ATOM 958 C CA . GLN A 1 117 ? -22.748 18.617 42.812 1.00 95.56 117 GLN A CA 1
ATOM 959 C C . GLN A 1 117 ? -21.589 17.678 43.174 1.00 95.56 117 GLN A C 1
ATOM 961 O O . GLN A 1 117 ? -20.746 17.988 44.016 1.00 95.56 117 GLN A O 1
ATOM 966 N N . ASN A 1 118 ? -21.526 16.506 42.538 1.00 95.06 118 ASN A N 1
ATOM 967 C CA . ASN A 1 118 ? -20.427 15.571 42.752 1.00 95.06 118 ASN A CA 1
ATOM 968 C C . ASN A 1 118 ? -19.099 16.104 42.190 1.00 95.06 118 ASN A C 1
ATOM 970 O O . ASN A 1 118 ? -18.049 15.886 42.795 1.00 95.06 118 ASN A O 1
ATOM 974 N N . LEU A 1 119 ? -19.141 16.798 41.052 1.00 94.81 119 LEU A N 1
ATOM 975 C CA . LEU A 1 119 ? -17.981 17.450 40.450 1.00 94.81 119 LEU A CA 1
ATOM 976 C C . LEU A 1 119 ? -17.458 18.594 41.333 1.00 94.81 119 LEU A C 1
ATOM 978 O O . LEU A 1 119 ? -16.261 18.653 41.606 1.00 94.81 119 LEU A O 1
ATOM 982 N N . GLU A 1 120 ? -18.356 19.442 41.836 1.00 94.69 120 GLU A N 1
ATOM 983 C CA . GLU A 1 120 ? -18.046 20.526 42.775 1.00 94.69 120 GLU A CA 1
ATOM 984 C C . GLU A 1 120 ? -17.340 19.988 44.026 1.00 94.69 120 GLU A C 1
ATOM 986 O O . GLU A 1 120 ? -16.226 20.405 44.339 1.00 94.69 120 GLU A O 1
ATOM 991 N N . LYS A 1 121 ? -17.907 18.956 44.662 1.00 96.12 121 LYS A N 1
ATOM 992 C CA . LYS A 1 121 ? -17.311 18.319 45.845 1.00 96.12 121 LYS A CA 1
ATOM 993 C C . LYS A 1 121 ? -15.909 17.751 45.582 1.00 96.12 121 LYS A C 1
ATOM 995 O O . LYS A 1 121 ? -15.043 17.799 46.459 1.00 96.12 121 LYS A O 1
ATOM 1000 N N . GLN A 1 122 ? -15.670 17.186 44.396 1.00 94.38 122 GLN A N 1
ATOM 1001 C CA . GLN A 1 122 ? -14.343 16.682 44.019 1.00 94.38 122 GLN A CA 1
ATOM 1002 C C . GLN A 1 122 ? -13.326 17.816 43.859 1.00 94.38 122 GLN A C 1
ATOM 1004 O O . GLN A 1 122 ? -12.194 17.687 44.331 1.00 94.38 122 GLN A O 1
ATOM 1009 N N . LEU A 1 123 ? -13.726 18.926 43.234 1.00 94.38 123 LEU A N 1
ATOM 1010 C CA . LEU A 1 123 ? -12.879 20.107 43.068 1.00 94.38 123 LEU A CA 1
ATOM 1011 C C . LEU A 1 123 ? -12.554 20.761 44.413 1.00 94.38 123 LEU A C 1
ATOM 1013 O O . LEU A 1 123 ? -11.390 21.057 44.677 1.00 94.38 123 LEU A O 1
ATOM 1017 N N . GLU A 1 124 ? -13.544 20.915 45.293 1.00 95.50 124 GLU A N 1
ATOM 1018 C CA . GLU A 1 124 ? -13.344 21.430 46.650 1.00 95.50 124 GLU A CA 1
ATOM 1019 C C . GLU A 1 124 ? -12.356 20.573 47.447 1.00 95.50 124 GLU A C 1
ATOM 1021 O O . GLU A 1 124 ? -11.436 21.104 48.073 1.00 95.50 124 GLU A O 1
ATOM 1026 N N . GLY A 1 125 ? -12.495 19.244 47.382 1.00 94.38 125 GLY A N 1
ATOM 1027 C CA . GLY A 1 125 ? -11.580 18.313 48.041 1.00 94.38 125 GLY A CA 1
ATOM 1028 C C . GLY A 1 125 ? -10.147 18.409 47.509 1.00 94.38 125 GLY A C 1
ATOM 1029 O O . GLY A 1 125 ? -9.197 18.490 48.290 1.00 94.38 125 GLY A O 1
ATOM 1030 N N . ALA A 1 126 ? -9.975 18.449 46.184 1.00 91.88 126 ALA A N 1
ATOM 1031 C CA . ALA A 1 126 ? -8.660 18.598 45.560 1.00 91.88 126 ALA A CA 1
ATOM 1032 C C . ALA A 1 126 ? -8.001 19.942 45.916 1.00 91.88 126 ALA A C 1
ATOM 1034 O O . ALA A 1 126 ? -6.805 20.002 46.204 1.00 91.88 126 ALA A O 1
ATOM 1035 N N . LEU A 1 127 ? -8.789 21.014 45.948 1.00 94.25 127 LEU A N 1
ATOM 1036 C CA . LEU A 1 127 ? -8.337 22.357 46.289 1.00 94.25 127 LEU A CA 1
ATOM 1037 C C . LEU A 1 127 ? -7.975 22.484 47.776 1.00 94.25 127 LEU A C 1
ATOM 1039 O O . LEU A 1 127 ? -6.983 23.133 48.109 1.00 94.25 127 LEU A O 1
ATOM 1043 N N . ALA A 1 128 ? -8.710 21.818 48.670 1.00 95.44 128 ALA A N 1
ATOM 1044 C CA . ALA A 1 128 ? -8.353 21.720 50.084 1.00 95.44 128 ALA A CA 1
ATOM 1045 C C . ALA A 1 128 ? -7.001 21.013 50.284 1.00 95.44 128 ALA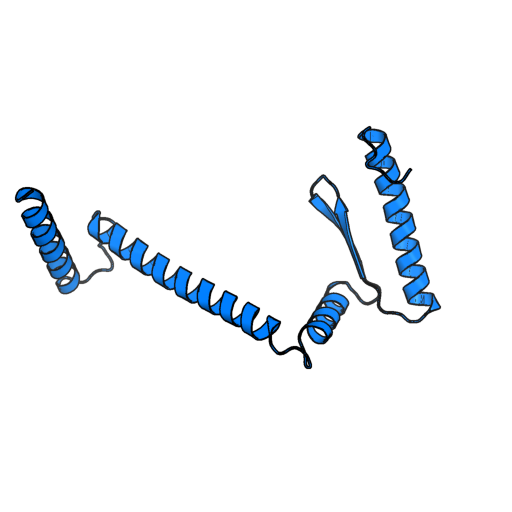 A C 1
ATOM 1047 O O . ALA A 1 128 ? -6.163 21.508 51.035 1.00 95.44 128 ALA A O 1
ATOM 1048 N N . LEU A 1 129 ? -6.752 19.910 49.566 1.00 94.38 129 LEU A N 1
ATOM 1049 C CA . LEU A 1 129 ? -5.463 19.207 49.595 1.00 94.38 129 LEU A CA 1
ATOM 1050 C C . LEU A 1 129 ? -4.319 20.058 49.030 1.00 94.38 129 LEU A C 1
ATOM 1052 O O . LEU A 1 129 ? -3.224 20.053 49.585 1.00 94.38 129 LEU A O 1
ATOM 1056 N N . ALA A 1 130 ? -4.560 20.797 47.944 1.00 92.88 130 ALA A N 1
ATOM 1057 C CA . ALA A 1 130 ? -3.560 21.685 47.356 1.00 92.88 130 ALA A CA 1
ATOM 1058 C C . ALA A 1 130 ? -3.179 22.840 48.296 1.00 92.88 130 ALA A C 1
ATOM 1060 O O . ALA A 1 130 ? -2.022 23.231 48.324 1.00 92.88 130 ALA A O 1
ATOM 1061 N N . ARG A 1 131 ? -4.129 23.351 49.090 1.00 92.50 131 ARG A N 1
ATOM 1062 C CA . ARG A 1 131 ? -3.891 24.403 50.097 1.00 92.50 131 ARG A CA 1
ATOM 1063 C C . ARG A 1 131 ? -3.139 23.922 51.343 1.00 92.50 131 ARG A C 1
ATOM 1065 O O . ARG A 1 131 ? -2.645 24.756 52.092 1.00 92.50 131 ARG A O 1
ATOM 1072 N N . GLN A 1 132 ? -3.106 22.613 51.598 1.00 89.50 132 GLN A N 1
ATOM 1073 C CA . GLN A 1 132 ? -2.372 22.010 52.720 1.00 89.50 132 GLN A CA 1
ATOM 1074 C C . GLN A 1 132 ? -0.907 21.683 52.385 1.00 89.50 132 GLN A C 1
ATOM 1076 O O . GLN A 1 132 ? -0.168 21.269 53.277 1.00 89.50 132 GLN A O 1
ATOM 1081 N N . ARG A 1 133 ? -0.502 21.823 51.117 1.00 66.56 133 ARG A N 1
ATOM 1082 C CA . ARG A 1 133 ? 0.881 21.671 50.646 1.00 66.56 133 ARG A CA 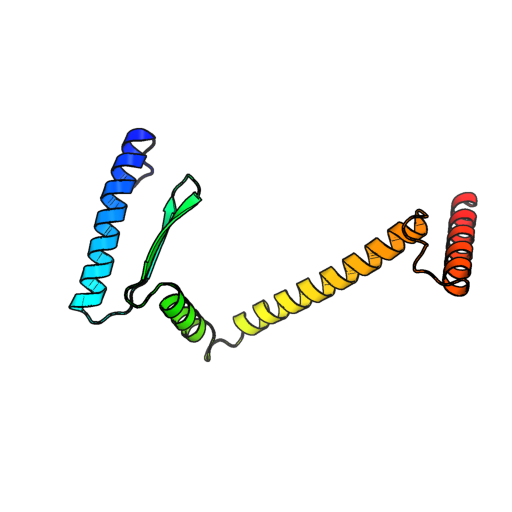1
ATOM 1083 C C . ARG A 1 133 ? 1.552 23.030 50.535 1.00 66.56 133 ARG A C 1
ATOM 1085 O O . ARG A 1 133 ? 2.769 23.071 50.806 1.00 66.56 133 ARG A O 1
#

Foldseek 3Di:
DPDDDPDPVVNVVCCVVVVVVVLVVQQVCCVVVVDWGKDWDQDPVRDIDIDTPVDPVVVVVVVCCVVPDDDCPDVCCVVVVVVVVVVVVVVVVVVVVVLVCVLVVHPCVPDDPVRNVVSVVVNVVVVVVVVVD

Mean predicted aligned error: 14.05 Å

Sequence (133 aa):
ELKRIENKINRQVTFSKRRNGLLKKAYELSVLCDAEVALIIFSSRGKLYEFGSSGMSKTLERYQRCCFTPQDNSLERETQNWYQEVTKLK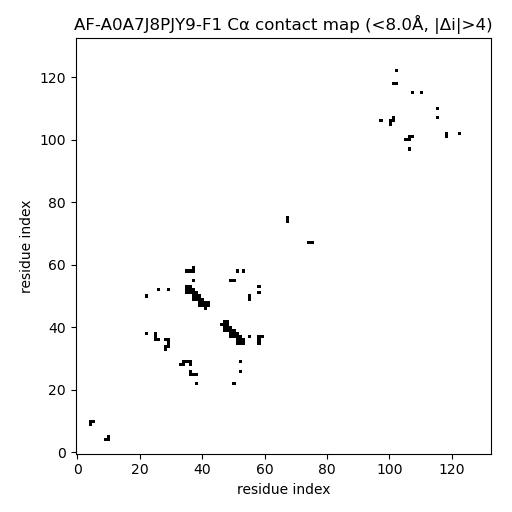AKYETLQRTQRHLLGEDLGPLNVKELQNLEKQLEGALALARQR

Radius of gyration: 28.38 Å; Cα contacts (8 Å, |Δi|>4): 63; chains: 1; bounding box: 53×47×73 Å

Organism: Gossypium raimondii (NCBI:txid29730)

pLDDT: mean 89.92, std 13.11, range [48.5, 98.62]

InterPro domains:
  IPR002100 Transcription factor, MADS-box [PF00319] (4-51)
  IPR002100 Transcription factor, MADS-box [PR00404] (17-32)
  IPR002100 Transcription factor, MADS-box [PR00404] (32-53)
  IPR002100 Transcription factor, MADS-box [PS50066] (1-55)
  IPR002100 Transcription factor, MADS-box [SM00432] (1-54)
  IPR002487 Transcription factor, K-box [PF01486] (76-133)
  IPR002487 Transcription factor, K-box [PS51297] (79-133)
  IPR033896 MADS MEF2-like, N-terminal [cd00265] (1-66)
  IPR036879 Transcription factor, MADS-box superfamily [G3DSA:3.40.1810.10] (7-74)
  IPR036879 Transcription factor, MADS-box superfamily [SSF55455] (1-84)
  IPR050142 MADS-box/MEF2 Transcription Factor [PTHR48019] (1-133)

Secondary structure (DSSP, 8-state):
------SHHHHHHHHHHHHHHHHHHHHHHHHHTT---EEEEE-TTS-EEEEESS-HHHHHHHHHHHHHSSS-TTHHHHHHHHHHHHHHHHHHHHHHHHHHHHHTT-S-TT--HHHHHHHHHHHHHHHHHHHT-

Solvent-accessible surface area (backbone atoms only — not comparable to full-atom values): 7864 Å² total; per-residue (Å²): 132,97,66,86,62,80,55,66,66,62,36,52,54,48,46,56,54,50,51,53,52,51,52,50,50,49,49,50,48,24,65,79,66,75,39,88,42,76,50,82,44,69,45,101,82,69,52,77,48,74,48,33,75,84,35,54,69,56,54,50,51,49,50,47,50,63,77,66,51,90,88,63,80,59,62,57,52,51,52,54,47,46,55,50,49,52,51,53,50,48,54,51,49,55,51,52,54,50,52,52,35,43,77,74,71,36,84,56,83,87,55,52,73,71,57,48,54,53,50,50,54,51,51,53,52,53,51,54,55,60,73,75,108

Nearest PDB structures (foldseek):
  6wc2-assembly2_C  TM=9.113E-01  e=7.225E-07  Homo sapiens
  8c84-assembly1_B  TM=9.011E-01  e=6.349E-07  Homo sapiens
  1n6j-assembly1_A  TM=7.656E-01  e=3.547E-07  Homo sapiens
  6byy-assembly1_B  TM=7.768E-01  e=5.951E-07  Homo sapiens
  1hbx-assembly1_A  TM=7.456E-01  e=9.860E-05  Homo sapiens